Protein AF-A0AAN6P227-F1 (afdb_monomer_lite)

Structure (mmCIF, N/CA/C/O backbone):
data_AF-A0AAN6P227-F1
#
_entry.id   AF-A0AAN6P227-F1
#
loop_
_atom_site.group_PDB
_atom_site.id
_atom_site.type_symbol
_atom_site.label_atom_id
_atom_site.label_alt_id
_atom_site.label_comp_id
_atom_site.label_asym_id
_atom_site.label_entity_id
_atom_site.label_seq_id
_atom_site.pdbx_PDB_ins_code
_atom_site.Cartn_x
_atom_site.Cartn_y
_atom_site.Cartn_z
_atom_site.occupancy
_atom_site.B_iso_or_equiv
_atom_site.auth_seq_id
_atom_site.auth_comp_id
_atom_site.auth_asym_id
_atom_site.auth_atom_id
_atom_site.pdbx_PDB_model_num
ATOM 1 N N . MET A 1 1 ? 25.409 2.392 60.864 1.00 43.84 1 MET A N 1
ATOM 2 C CA . MET A 1 1 ? 23.985 2.780 60.781 1.00 43.84 1 MET A CA 1
ATOM 3 C C . MET A 1 1 ? 23.707 3.029 59.314 1.00 43.84 1 MET A C 1
ATOM 5 O O . MET A 1 1 ? 24.407 3.830 58.714 1.00 43.84 1 MET A O 1
ATOM 9 N N . ASN A 1 2 ? 22.850 2.194 58.736 1.00 44.75 2 ASN A N 1
ATOM 10 C CA . ASN A 1 2 ? 22.775 1.901 57.305 1.00 44.75 2 ASN A CA 1
ATOM 11 C C . ASN A 1 2 ? 22.168 3.070 56.518 1.00 44.75 2 ASN A C 1
ATOM 13 O O . ASN A 1 2 ? 21.076 3.519 56.850 1.00 44.75 2 ASN A O 1
ATOM 17 N N . SER A 1 3 ? 22.866 3.536 55.484 1.00 54.22 3 SER A N 1
ATOM 18 C CA . SER A 1 3 ? 22.316 4.397 54.437 1.00 54.22 3 SER A CA 1
ATOM 19 C C . SER A 1 3 ? 21.744 3.504 53.338 1.00 54.22 3 SER A C 1
ATOM 21 O O . SER A 1 3 ? 22.477 3.070 52.451 1.00 54.22 3 SER A O 1
ATOM 23 N N . ASP A 1 4 ? 20.458 3.195 53.456 1.00 53.06 4 ASP A N 1
ATOM 24 C CA . ASP A 1 4 ? 19.675 2.457 52.465 1.00 53.06 4 ASP A CA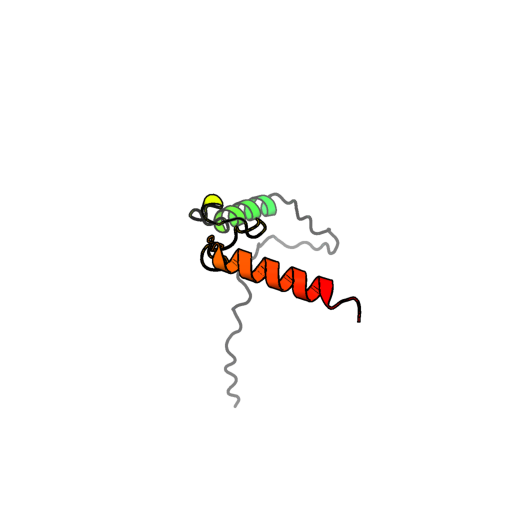 1
ATOM 25 C C . ASP A 1 4 ? 18.471 3.327 52.078 1.00 53.06 4 ASP A C 1
ATOM 27 O O . ASP A 1 4 ? 17.334 3.084 52.470 1.00 53.06 4 ASP A O 1
ATOM 31 N N . GLU A 1 5 ? 18.741 4.432 51.377 1.00 56.25 5 GLU A N 1
ATOM 32 C CA . GLU A 1 5 ? 17.712 5.164 50.633 1.00 56.25 5 GLU A CA 1
ATOM 33 C C . GLU A 1 5 ? 17.599 4.517 49.250 1.00 56.25 5 GLU A C 1
ATOM 35 O O . GLU A 1 5 ? 18.110 5.009 48.243 1.00 56.25 5 GLU A O 1
ATOM 40 N N . LEU A 1 6 ? 16.949 3.351 49.225 1.00 58.06 6 LEU A N 1
ATOM 41 C CA . LEU A 1 6 ? 16.373 2.803 48.009 1.00 58.06 6 LEU A CA 1
ATOM 42 C C . LEU A 1 6 ? 15.305 3.785 47.512 1.00 58.06 6 LEU A C 1
ATOM 44 O O . LEU A 1 6 ? 14.365 4.121 48.234 1.00 58.06 6 LEU A O 1
ATOM 48 N N . MET A 1 7 ? 15.442 4.216 46.259 1.00 60.06 7 MET A N 1
ATOM 49 C CA . MET A 1 7 ? 14.361 4.828 45.489 1.00 60.06 7 MET A CA 1
ATOM 50 C C . MET A 1 7 ? 13.062 4.026 45.696 1.00 60.06 7 MET A C 1
ATOM 52 O O . MET A 1 7 ? 13.096 2.803 45.526 1.00 60.06 7 MET A O 1
ATOM 56 N N . PRO A 1 8 ? 11.921 4.658 46.030 1.00 52.16 8 PRO A N 1
ATOM 57 C CA . PRO A 1 8 ? 10.649 3.957 46.020 1.00 52.16 8 PRO A CA 1
ATOM 58 C C . PRO A 1 8 ? 10.343 3.552 44.576 1.00 52.16 8 PRO A C 1
ATOM 60 O O . PRO A 1 8 ? 10.058 4.399 43.727 1.00 52.16 8 PRO A O 1
ATOM 63 N N . ASP A 1 9 ? 10.415 2.252 44.290 1.00 49.09 9 ASP A N 1
ATOM 64 C CA . ASP A 1 9 ? 9.775 1.681 43.112 1.00 49.09 9 ASP A CA 1
ATOM 65 C C . ASP A 1 9 ? 8.263 1.871 43.271 1.00 49.09 9 ASP A C 1
ATOM 67 O O . ASP A 1 9 ? 7.556 1.140 43.963 1.00 49.09 9 ASP A O 1
ATOM 71 N N . SER A 1 10 ? 7.771 2.962 42.707 1.00 54.22 10 SER A N 1
ATOM 72 C CA . SER A 1 10 ? 6.354 3.185 42.463 1.00 54.22 10 SER A CA 1
ATOM 73 C C . SER A 1 10 ? 6.212 3.757 41.065 1.00 54.22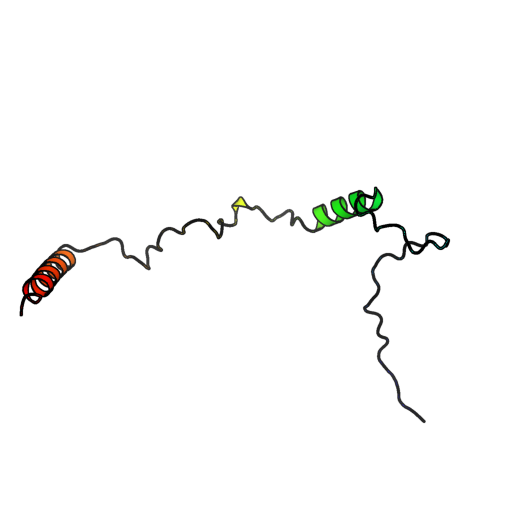 10 SER A C 1
ATOM 75 O O . SER A 1 10 ? 5.758 4.878 40.860 1.00 54.22 10 SER A O 1
ATOM 77 N N . ALA A 1 11 ? 6.645 2.964 40.085 1.00 48.50 11 ALA A N 1
ATOM 78 C CA . ALA A 1 11 ? 6.268 3.137 38.685 1.00 48.50 11 ALA A CA 1
ATOM 79 C C . ALA A 1 11 ? 5.626 1.866 38.097 1.00 48.50 11 ALA A C 1
ATOM 81 O O . ALA A 1 11 ? 5.585 1.694 36.881 1.00 48.50 11 ALA A O 1
ATOM 82 N N . ALA A 1 12 ? 5.078 1.000 38.951 1.00 48.94 12 ALA A N 1
ATOM 83 C CA . ALA A 1 12 ? 4.308 -0.169 38.551 1.00 48.94 12 ALA A CA 1
ATOM 84 C C . ALA A 1 12 ? 2.979 -0.231 39.313 1.00 48.94 12 ALA A C 1
ATOM 86 O O . ALA A 1 12 ? 2.736 -1.189 40.022 1.00 48.94 12 ALA A O 1
ATOM 87 N N . ASP A 1 13 ? 2.145 0.807 39.200 1.00 48.59 13 ASP A N 1
ATOM 88 C CA . ASP A 1 13 ? 0.687 0.657 39.302 1.00 48.59 13 ASP A CA 1
ATOM 89 C C . ASP A 1 13 ? -0.023 1.955 38.900 1.00 48.59 13 ASP A C 1
ATOM 91 O O . ASP A 1 13 ? -0.276 2.858 39.693 1.00 48.59 13 ASP A O 1
ATOM 95 N N . ALA A 1 14 ? -0.385 2.035 37.623 1.00 50.03 14 ALA A N 1
ATOM 96 C CA . ALA A 1 14 ? -1.528 2.831 37.189 1.00 50.03 14 ALA A CA 1
ATOM 97 C C . ALA A 1 14 ? -2.457 1.955 36.339 1.00 50.03 14 ALA A C 1
ATOM 99 O O . ALA A 1 14 ? -2.929 2.352 35.275 1.00 50.03 14 ALA A O 1
ATOM 100 N N . ILE A 1 15 ? -2.707 0.729 36.810 1.00 52.16 15 ILE A N 1
ATOM 101 C CA . ILE A 1 15 ? -3.939 0.015 36.479 1.00 52.16 15 ILE A CA 1
ATOM 102 C C . ILE A 1 15 ? -5.004 0.553 37.442 1.00 52.16 15 ILE A C 1
ATOM 104 O O . ILE A 1 15 ? -4.754 0.587 38.647 1.00 52.16 15 ILE A O 1
ATOM 108 N N . PRO A 1 16 ? -6.175 1.017 36.967 1.00 50.22 16 PRO A N 1
ATOM 109 C CA . PRO A 1 16 ? -7.222 1.473 37.869 1.00 50.22 16 PRO A CA 1
ATOM 110 C C . PRO A 1 16 ? -7.674 0.305 38.755 1.00 50.22 16 PRO A C 1
ATOM 112 O O . PRO A 1 16 ? -8.340 -0.623 38.295 1.00 50.22 16 PRO A O 1
ATOM 115 N N . VAL A 1 17 ? -7.292 0.359 40.034 1.00 42.94 17 VAL A N 1
ATOM 116 C CA . VAL A 1 17 ? -7.753 -0.539 41.096 1.00 42.94 17 VAL A CA 1
ATOM 117 C C . VAL A 1 17 ? -9.275 -0.439 41.183 1.00 42.94 17 VAL A C 1
ATOM 119 O O . VAL A 1 17 ? -9.847 0.533 41.676 1.00 42.94 17 VAL A O 1
ATOM 122 N N . ASN A 1 18 ? -9.945 -1.462 40.656 1.00 55.34 18 ASN A N 1
ATOM 123 C CA . ASN A 1 18 ? -11.365 -1.696 40.848 1.00 55.34 18 ASN A CA 1
ATOM 124 C C . ASN A 1 18 ? -11.570 -2.192 42.285 1.00 55.34 18 ASN A C 1
ATOM 126 O O . ASN A 1 18 ? -11.429 -3.383 42.558 1.00 55.34 18 ASN A O 1
ATOM 130 N N . ASN A 1 19 ? -11.896 -1.281 43.203 1.00 53.12 19 ASN A N 1
ATOM 131 C CA . ASN A 1 19 ? -12.361 -1.623 44.547 1.00 53.12 19 ASN A CA 1
ATOM 132 C C . ASN A 1 19 ? -13.764 -2.259 44.457 1.00 53.12 19 ASN A C 1
ATOM 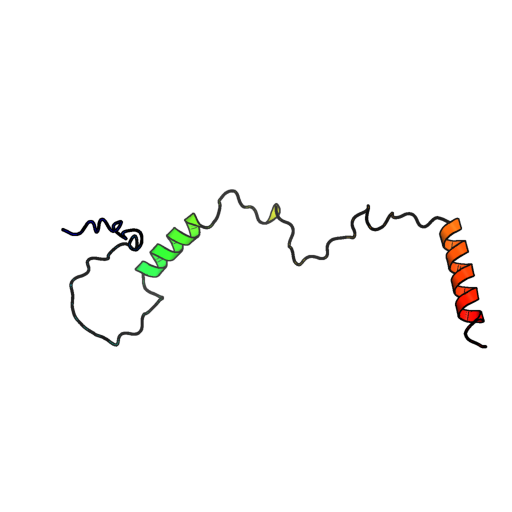134 O O . ASN A 1 19 ? -14.788 -1.616 44.679 1.00 53.12 19 ASN A O 1
ATOM 138 N N . GLY A 1 20 ? -13.800 -3.539 44.086 1.00 45.66 20 GLY A N 1
ATOM 139 C CA . GLY A 1 20 ? -14.970 -4.405 44.125 1.00 45.66 20 GLY A CA 1
ATOM 140 C C . GLY A 1 20 ? -14.785 -5.453 45.215 1.00 45.66 20 GLY A C 1
ATOM 141 O O . GLY A 1 20 ? -13.949 -6.339 45.087 1.00 45.66 20 GLY A O 1
ATOM 142 N N . ASN A 1 21 ? -15.561 -5.293 46.282 1.00 49.69 21 ASN A N 1
ATOM 143 C CA . ASN A 1 21 ? -15.707 -6.143 47.462 1.00 49.69 21 ASN A CA 1
ATOM 144 C C . ASN A 1 21 ? -15.364 -7.635 47.247 1.00 49.69 21 ASN A C 1
ATOM 146 O O . ASN A 1 21 ? -15.886 -8.278 46.335 1.00 49.69 21 ASN A O 1
ATOM 150 N N . GLY A 1 22 ? -14.518 -8.186 48.121 1.00 48.59 22 GLY A N 1
ATOM 151 C CA . GLY A 1 22 ? -14.055 -9.568 48.042 1.00 48.59 22 GLY A CA 1
ATOM 152 C C . GLY A 1 22 ? -15.177 -10.604 48.143 1.00 48.59 22 GLY A C 1
ATOM 153 O O . GLY A 1 22 ? -16.033 -10.528 49.020 1.00 48.59 22 GLY A O 1
ATOM 154 N N . ASN A 1 23 ? -15.110 -11.619 47.283 1.00 43.03 23 ASN A N 1
ATOM 155 C CA . ASN A 1 23 ? -15.474 -12.985 47.642 1.00 43.03 23 ASN A CA 1
ATOM 156 C C . ASN A 1 23 ? -14.709 -13.957 46.734 1.00 43.03 23 ASN A C 1
ATOM 158 O O . ASN A 1 23 ? -14.692 -13.793 45.513 1.00 43.03 23 ASN A O 1
ATOM 162 N N . GLY A 1 24 ? -14.026 -14.928 47.340 1.00 52.47 24 GLY A N 1
ATOM 163 C CA . GLY A 1 24 ? -13.155 -15.867 46.644 1.00 52.47 24 GLY A CA 1
ATOM 164 C C . GLY A 1 24 ? -13.911 -16.759 45.661 1.00 52.47 24 GLY A C 1
ATOM 165 O O . GLY A 1 24 ? -14.939 -17.332 46.006 1.00 52.47 24 GLY A O 1
ATOM 166 N N . ASN A 1 25 ? -13.367 -16.907 44.451 1.00 45.41 25 ASN A N 1
ATOM 167 C CA . ASN A 1 25 ? -13.568 -18.107 43.644 1.00 45.41 25 ASN A CA 1
ATOM 168 C C . ASN A 1 25 ? -12.445 -18.237 42.601 1.00 45.41 25 ASN A C 1
ATOM 170 O O . ASN A 1 25 ? -12.513 -17.702 41.492 1.00 45.41 25 ASN A O 1
ATOM 174 N N . SER A 1 26 ? -11.379 -18.936 42.980 1.00 53.97 26 SER A N 1
ATOM 175 C CA . SER A 1 26 ? -10.267 -19.326 42.111 1.00 53.97 26 SER A CA 1
ATOM 176 C C . SER A 1 26 ? -10.762 -20.397 41.129 1.00 53.97 26 SER A C 1
ATOM 178 O O . SER A 1 26 ? -10.708 -21.587 41.420 1.00 53.97 26 SER A O 1
ATOM 180 N N . GLY A 1 27 ? -11.320 -19.988 39.988 1.00 57.28 27 GLY A N 1
ATOM 181 C CA . GLY A 1 27 ? -11.803 -20.938 38.975 1.00 57.28 27 GLY A CA 1
ATOM 182 C C . GLY A 1 27 ? -12.762 -20.390 37.919 1.00 57.28 27 GLY A C 1
ATOM 183 O O . GLY A 1 27 ? -13.152 -21.131 37.021 1.00 57.28 27 GLY A O 1
ATOM 184 N N . ALA A 1 28 ? -13.153 -19.116 37.977 1.00 63.09 28 ALA A N 1
ATOM 185 C CA . ALA A 1 28 ? -13.921 -18.518 36.889 1.00 63.09 28 ALA A CA 1
ATOM 186 C C . ALA A 1 28 ? -12.978 -18.160 35.729 1.00 63.09 28 ALA A C 1
ATOM 188 O O . ALA A 1 28 ? -12.077 -17.336 35.891 1.00 63.09 28 ALA A O 1
ATOM 189 N N . ALA A 1 29 ? -13.174 -18.780 34.562 1.00 67.69 29 ALA A N 1
ATOM 190 C CA . ALA A 1 29 ? -12.459 -18.419 33.343 1.00 67.69 29 ALA A CA 1
ATOM 191 C C . ALA A 1 29 ? -12.598 -16.909 33.090 1.00 67.69 29 ALA A C 1
ATOM 193 O O . ALA A 1 29 ? -13.716 -16.382 33.048 1.00 67.69 29 ALA A O 1
ATOM 194 N N . VAL A 1 30 ? -11.463 -16.217 32.937 1.00 71.00 30 VAL A N 1
ATOM 195 C CA . VAL A 1 30 ? -11.430 -14.784 32.621 1.00 71.00 30 VAL A CA 1
ATOM 196 C C . VAL A 1 30 ? -12.193 -14.578 31.319 1.00 71.00 30 VAL A C 1
ATOM 198 O O . VAL A 1 30 ? -11.741 -14.932 30.231 1.00 71.00 30 VAL A O 1
ATOM 201 N N . THR A 1 31 ? -13.406 -14.054 31.447 1.00 75.69 31 THR A N 1
ATOM 202 C CA . THR A 1 31 ? -14.289 -13.830 30.313 1.00 75.69 31 THR A CA 1
ATOM 203 C C . THR A 1 31 ? -13.964 -12.459 29.753 1.00 75.69 31 THR A C 1
ATOM 205 O O . THR A 1 31 ? -14.311 -11.444 30.342 1.00 75.69 31 THR A O 1
ATOM 208 N N . TRP A 1 32 ? -13.296 -12.420 28.605 1.00 79.31 32 TRP A N 1
ATOM 209 C CA . TRP A 1 32 ? -12.905 -11.168 27.952 1.00 79.31 32 TRP A CA 1
ATOM 210 C C . TRP A 1 32 ? -14.099 -10.380 27.399 1.00 79.31 32 TRP A C 1
ATOM 212 O O . TRP A 1 32 ? -13.991 -9.192 27.152 1.00 79.31 32 TRP A O 1
ATOM 222 N N . ASN A 1 33 ? -15.276 -10.991 27.255 1.00 83.00 33 ASN A N 1
ATOM 223 C CA . ASN A 1 33 ? -16.465 -10.319 26.728 1.00 83.00 33 ASN A CA 1
ATOM 224 C C . ASN A 1 33 ? -17.373 -9.733 27.829 1.00 83.00 33 ASN A C 1
ATOM 226 O O . ASN A 1 33 ? -18.585 -9.967 27.841 1.00 83.00 33 ASN A O 1
ATOM 230 N N . THR A 1 34 ? -16.807 -8.991 28.784 1.00 89.44 34 THR A N 1
ATOM 231 C CA . THR A 1 34 ? -17.620 -8.249 29.764 1.00 89.44 34 THR A CA 1
ATOM 232 C C . THR A 1 34 ? -18.055 -6.895 29.210 1.00 89.44 34 THR A C 1
ATOM 234 O O . THR A 1 34 ? -17.408 -6.323 28.336 1.00 89.44 34 THR A O 1
ATOM 237 N N . LYS A 1 35 ? -19.152 -6.336 29.743 1.00 90.25 35 LYS A N 1
ATOM 238 C CA . LYS A 1 35 ? -19.586 -4.975 29.386 1.00 90.25 35 LYS A CA 1
ATOM 239 C C . LYS A 1 35 ? -18.474 -3.950 29.636 1.00 90.25 35 LYS A C 1
ATOM 241 O O . LYS A 1 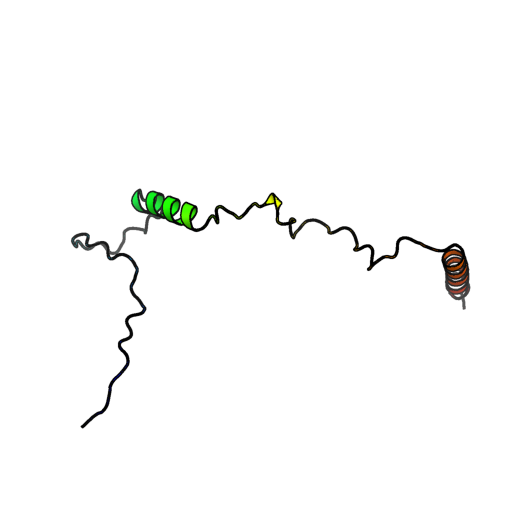35 ? -18.225 -3.122 28.774 1.00 90.25 35 LYS A O 1
ATOM 246 N N . LYS A 1 36 ? -17.803 -4.044 30.789 1.00 88.06 36 LYS A N 1
ATOM 247 C CA . LYS A 1 36 ? -16.696 -3.153 31.156 1.00 88.06 36 LYS A CA 1
ATOM 248 C C . LYS A 1 36 ? -15.547 -3.238 30.162 1.00 88.06 36 LYS A C 1
ATOM 250 O O . LYS A 1 36 ? -15.122 -2.211 29.663 1.00 88.06 36 LYS A O 1
ATOM 255 N N . PHE A 1 37 ? -15.149 -4.452 29.784 1.00 89.69 37 PHE A N 1
ATOM 256 C CA . PHE A 1 37 ? -14.122 -4.637 28.766 1.00 89.69 37 PHE A CA 1
ATOM 257 C C . PHE A 1 37 ? -14.504 -4.010 27.420 1.00 89.69 37 PHE A C 1
ATOM 259 O O . PHE A 1 37 ? -13.659 -3.392 26.785 1.00 89.69 37 PHE A O 1
ATOM 266 N N . ARG A 1 38 ? -15.765 -4.136 26.984 1.00 91.06 38 ARG A N 1
ATOM 267 C CA . ARG A 1 38 ? -16.229 -3.498 25.740 1.00 91.06 38 ARG A CA 1
ATOM 268 C C . ARG A 1 38 ? -16.165 -1.971 25.824 1.00 91.06 38 ARG A C 1
ATOM 270 O O . ARG A 1 38 ? -15.637 -1.348 24.911 1.00 91.06 38 ARG A O 1
ATOM 277 N N . ASP A 1 39 ? -16.640 -1.399 26.931 1.00 89.88 39 ASP A N 1
ATOM 278 C CA . ASP A 1 39 ? -16.604 0.050 27.163 1.00 89.88 39 ASP A CA 1
ATOM 279 C C . ASP A 1 39 ? -15.143 0.574 27.186 1.00 89.88 39 ASP A C 1
ATOM 281 O O . ASP A 1 39 ? -14.827 1.589 26.561 1.00 89.88 39 ASP A O 1
ATOM 285 N N . ASP A 1 40 ? -14.234 -0.148 27.851 1.00 89.19 40 ASP A N 1
ATOM 286 C CA . ASP A 1 40 ? -12.810 0.200 27.933 1.00 89.19 40 ASP A CA 1
ATOM 287 C C . ASP A 1 40 ? -12.101 0.037 26.581 1.00 89.19 40 ASP A C 1
ATOM 289 O O . ASP A 1 40 ? -11.296 0.886 26.191 1.00 89.19 40 ASP A O 1
ATOM 293 N N . TYR A 1 41 ? -12.425 -1.023 25.835 1.00 89.06 41 TYR A N 1
ATOM 294 C CA . TYR A 1 41 ? -11.918 -1.256 24.485 1.00 89.06 41 TYR A CA 1
ATOM 295 C C . TYR A 1 41 ? -12.295 -0.111 23.546 1.00 89.06 41 TYR A C 1
ATOM 297 O O . TYR A 1 41 ? -11.424 0.406 22.847 1.00 89.06 41 TYR A O 1
ATOM 305 N N . ASP A 1 42 ? -13.555 0.328 23.555 1.00 87.06 42 ASP A N 1
ATOM 306 C CA . ASP A 1 42 ? -14.011 1.430 22.708 1.00 87.06 42 ASP A CA 1
ATOM 307 C C . ASP A 1 42 ? -13.318 2.749 23.082 1.00 87.06 42 ASP A C 1
ATOM 309 O O . ASP A 1 42 ? -12.856 3.480 22.202 1.00 87.06 42 ASP A O 1
ATOM 313 N N . MET A 1 43 ? -13.144 3.025 24.379 1.00 88.56 43 MET A N 1
ATOM 314 C CA . MET A 1 43 ? -12.390 4.191 24.850 1.00 88.56 43 MET A CA 1
ATOM 315 C C . MET A 1 43 ? -10.926 4.160 24.381 1.00 88.56 43 MET A C 1
ATOM 317 O O . MET A 1 43 ? -10.402 5.165 23.892 1.00 88.56 43 MET A O 1
ATOM 321 N N . ILE A 1 44 ? -10.251 3.021 24.539 1.00 87.44 44 ILE A N 1
ATOM 322 C CA . ILE A 1 44 ? -8.845 2.842 24.156 1.00 87.44 44 ILE A CA 1
ATOM 323 C C . ILE A 1 44 ? -8.690 2.925 22.635 1.00 87.44 44 ILE A C 1
ATOM 325 O O . ILE A 1 44 ? -7.779 3.592 22.146 1.00 87.44 44 ILE A O 1
ATOM 329 N N . LYS A 1 45 ? -9.618 2.331 21.880 1.00 85.94 45 LYS A N 1
ATOM 330 C CA . LYS A 1 45 ? -9.667 2.394 20.418 1.00 85.94 45 LYS A CA 1
ATOM 331 C C . LYS A 1 45 ? -9.740 3.834 19.921 1.00 85.94 45 LYS A C 1
ATOM 333 O O . LYS A 1 45 ? -8.942 4.197 19.066 1.00 85.94 45 LYS A O 1
ATOM 338 N N . ILE A 1 46 ? -10.624 4.657 20.494 1.00 83.50 46 ILE A N 1
ATOM 339 C CA . ILE A 1 46 ? -10.761 6.080 20.137 1.00 83.50 46 ILE A CA 1
ATOM 340 C C . ILE A 1 46 ? -9.463 6.855 20.413 1.00 83.50 46 ILE A C 1
ATOM 342 O O . ILE A 1 46 ? -9.099 7.733 19.633 1.00 83.50 46 ILE A O 1
ATOM 346 N N . ARG A 1 47 ? -8.751 6.534 21.503 1.00 81.38 47 ARG A N 1
ATOM 347 C CA . ARG A 1 47 ? -7.475 7.181 21.863 1.00 81.38 47 ARG A CA 1
ATOM 348 C C . ARG A 1 47 ? -6.300 6.749 20.981 1.00 81.38 47 ARG A C 1
ATOM 350 O O . ARG A 1 47 ? -5.415 7.559 20.734 1.00 81.38 47 ARG A O 1
ATOM 357 N N . LEU A 1 48 ? -6.271 5.487 20.549 1.00 81.12 48 LEU A N 1
ATOM 358 C CA . LEU A 1 48 ? -5.213 4.926 19.698 1.00 81.12 48 LEU A CA 1
ATOM 359 C C . LEU A 1 48 ? -5.358 5.329 18.233 1.00 81.12 48 LEU A C 1
ATOM 361 O O . LEU A 1 48 ? -4.356 5.430 17.527 1.00 81.12 48 LEU A O 1
ATOM 365 N N . THR A 1 49 ? -6.585 5.549 17.760 1.00 78.19 49 THR A N 1
ATOM 366 C CA . THR A 1 49 ? -6.798 6.137 16.440 1.00 78.19 49 THR A CA 1
ATOM 367 C C . THR A 1 49 ? -6.370 7.597 16.471 1.00 78.19 49 THR A C 1
ATOM 369 O O . THR A 1 49 ? -7.119 8.464 16.919 1.00 78.19 49 THR A O 1
ATOM 372 N N . ASP A 1 50 ? -5.159 7.870 15.989 1.00 75.06 50 ASP A N 1
ATOM 373 C CA . ASP A 1 50 ? -4.722 9.229 15.692 1.00 75.06 50 ASP A CA 1
ATOM 374 C C . ASP A 1 50 ? -5.716 9.846 14.697 1.00 75.06 50 ASP A C 1
ATOM 376 O O . ASP A 1 50 ? -5.818 9.418 13.549 1.00 75.06 50 ASP A O 1
ATOM 380 N N . GLN A 1 51 ? -6.480 10.846 15.145 1.00 76.06 51 GLN A N 1
ATOM 381 C CA . GLN A 1 51 ? -7.507 11.490 14.320 1.00 76.06 51 GLN A CA 1
ATOM 382 C C . GLN A 1 51 ? -6.927 12.184 13.083 1.00 76.06 51 GLN A C 1
ATOM 384 O O . GLN A 1 51 ? -7.660 12.501 12.148 1.00 76.06 51 GLN A O 1
ATOM 389 N N . ARG A 1 52 ? -5.616 12.442 13.069 1.00 78.06 52 ARG A N 1
ATOM 390 C CA . ARG A 1 52 ? -4.909 13.027 11.927 1.00 78.06 52 ARG A CA 1
ATOM 391 C C . ARG A 1 52 ? -4.320 11.970 11.002 1.00 78.06 52 ARG A C 1
ATOM 393 O O . ARG A 1 52 ? -3.892 12.305 9.895 1.00 78.06 52 ARG A O 1
ATOM 400 N N . PHE A 1 53 ? -4.285 10.716 11.438 1.00 80.12 53 PHE A N 1
ATOM 401 C CA . PHE A 1 53 ? -3.787 9.616 10.639 1.00 80.12 53 PHE A CA 1
ATOM 402 C C . PHE A 1 53 ? -4.827 9.243 9.582 1.00 80.12 53 PHE A C 1
ATOM 404 O O . PHE A 1 53 ? -5.862 8.649 9.871 1.00 80.12 53 PHE A O 1
ATOM 411 N N . SER A 1 54 ? -4.531 9.586 8.330 1.00 78.44 54 SER A N 1
ATOM 412 C CA . SER A 1 54 ? -5.275 9.086 7.178 1.00 78.44 54 SER A CA 1
ATOM 413 C C . SER A 1 54 ? -4.468 7.996 6.494 1.00 78.44 54 SER A C 1
ATOM 415 O O . SER A 1 54 ? -3.353 8.249 6.031 1.00 78.44 54 SER A O 1
ATOM 417 N N . SER A 1 55 ? -5.056 6.809 6.352 1.00 73.81 55 SER A N 1
ATOM 418 C CA . SER A 1 55 ? -4.474 5.708 5.579 1.00 73.81 55 SER A CA 1
ATOM 419 C C . SER A 1 55 ? -4.255 6.068 4.106 1.00 73.81 55 SER A C 1
ATOM 421 O O . SER A 1 55 ? -3.443 5.437 3.447 1.00 73.81 55 SER A O 1
ATOM 423 N N . THR A 1 56 ? -4.911 7.113 3.590 1.00 77.88 56 THR A N 1
ATOM 424 C CA . THR A 1 56 ? -4.689 7.617 2.224 1.00 77.88 56 THR A CA 1
ATOM 425 C C . THR A 1 56 ? -3.353 8.336 2.055 1.00 77.88 56 THR A C 1
ATOM 427 O O . THR A 1 56 ? -2.860 8.447 0.937 1.00 77.88 56 THR A O 1
ATOM 430 N N . ASN A 1 57 ? -2.782 8.866 3.142 1.00 81.50 57 ASN A N 1
ATOM 431 C CA . ASN A 1 57 ? -1.523 9.615 3.099 1.00 81.50 57 ASN A CA 1
ATOM 432 C C . ASN A 1 57 ? -0.304 8.690 3.092 1.00 81.50 57 ASN A C 1
ATOM 434 O O . ASN A 1 57 ? 0.797 9.117 2.748 1.00 81.50 57 ASN A O 1
ATOM 438 N N . PHE A 1 58 ? -0.499 7.428 3.469 1.00 80.44 58 PHE A N 1
ATOM 439 C CA . PHE A 1 58 ? 0.550 6.428 3.521 1.00 80.44 58 PHE A CA 1
ATOM 440 C C . PHE A 1 58 ? 0.315 5.422 2.413 1.00 80.44 58 PHE A C 1
ATOM 442 O O . PHE A 1 58 ? -0.746 4.818 2.287 1.00 80.44 58 PHE A O 1
ATOM 449 N N . ARG A 1 59 ? 1.332 5.251 1.580 1.00 78.06 59 ARG A N 1
ATOM 450 C CA . ARG A 1 59 ? 1.303 4.228 0.550 1.00 78.06 59 ARG A CA 1
ATOM 451 C C . ARG A 1 59 ? 1.317 2.850 1.211 1.00 78.06 59 ARG A C 1
ATOM 453 O O . ARG A 1 59 ? 2.091 2.635 2.141 1.00 78.06 59 ARG A O 1
ATOM 460 N N . ASP A 1 60 ? 0.505 1.932 0.696 1.00 82.69 60 ASP A N 1
ATOM 461 C CA . ASP A 1 60 ? 0.523 0.533 1.120 1.00 82.69 60 ASP A CA 1
ATOM 462 C C . ASP A 1 60 ? 1.954 -0.039 1.002 1.00 82.69 60 ASP A C 1
ATOM 464 O O . ASP A 1 60 ? 2.519 -0.030 -0.100 1.00 82.69 60 ASP A O 1
ATOM 468 N N . PRO A 1 61 ? 2.561 -0.509 2.109 1.00 81.00 61 PRO A N 1
ATOM 469 C CA . PRO A 1 61 ? 3.915 -1.054 2.097 1.00 81.00 61 PRO A CA 1
ATOM 470 C C . PRO A 1 61 ? 4.030 -2.368 1.311 1.00 81.00 61 PRO A C 1
ATOM 472 O O . PRO A 1 61 ? 5.137 -2.747 0.935 1.00 81.00 61 PRO A O 1
ATOM 475 N N . LEU A 1 62 ? 2.918 -3.063 1.059 1.00 80.56 62 LEU A N 1
ATOM 476 C CA . LEU A 1 62 ? 2.881 -4.314 0.299 1.00 80.56 62 LEU A CA 1
ATOM 477 C C . LEU A 1 62 ? 2.650 -4.090 -1.199 1.00 80.56 62 LEU A C 1
ATOM 479 O O . LEU A 1 62 ? 2.825 -5.010 -2.000 1.00 80.56 62 LEU A O 1
ATOM 483 N N . MET A 1 63 ? 2.277 -2.874 -1.599 1.00 80.06 63 MET A N 1
ATOM 484 C CA . MET A 1 63 ? 2.065 -2.552 -3.003 1.00 80.06 63 MET A CA 1
ATOM 485 C C . MET A 1 63 ? 3.402 -2.479 -3.752 1.00 80.06 63 MET A C 1
ATOM 487 O O . MET A 1 63 ? 4.313 -1.771 -3.306 1.00 80.06 63 MET A O 1
ATOM 491 N N . PRO A 1 64 ? 3.513 -3.104 -4.943 1.00 76.62 64 PRO A N 1
ATOM 492 C CA . PRO A 1 64 ? 4.672 -2.934 -5.806 1.00 76.62 64 PRO A CA 1
ATOM 493 C C . PRO A 1 64 ? 4.947 -1.444 -6.035 1.00 76.62 64 PRO A C 1
ATOM 495 O O . PRO A 1 64 ? 4.108 -0.696 -6.552 1.00 76.62 64 PRO A O 1
ATOM 498 N N . CYS A 1 65 ? 6.125 -0.985 -5.615 1.00 72.81 65 CYS A N 1
ATOM 499 C CA . CYS A 1 65 ? 6.576 0.361 -5.928 1.00 72.81 65 CYS A CA 1
ATOM 500 C C . CYS A 1 65 ? 7.061 0.381 -7.382 1.00 72.81 65 CYS A C 1
ATOM 502 O O . CYS A 1 65 ? 7.936 -0.416 -7.721 1.00 72.81 65 CYS A O 1
ATOM 504 N N . PRO A 1 66 ? 6.526 1.261 -8.256 1.00 71.88 66 PRO A N 1
ATOM 505 C CA . PRO A 1 66 ? 7.078 1.420 -9.580 1.00 71.88 66 PRO A CA 1
ATOM 506 C C . PRO A 1 66 ? 8.551 1.815 -9.430 1.00 71.88 66 PRO A C 1
ATOM 508 O O . PRO A 1 66 ? 8.886 2.588 -8.521 1.00 71.88 66 PRO A O 1
ATOM 511 N N . PRO A 1 67 ? 9.421 1.266 -10.290 1.00 71.81 67 PRO A N 1
ATOM 512 C CA . PRO A 1 67 ? 10.846 1.530 -10.245 1.00 71.81 67 PRO A CA 1
ATOM 513 C C . PRO A 1 67 ? 11.106 3.034 -10.213 1.00 71.81 67 PRO A C 1
ATOM 515 O O . PRO A 1 67 ? 10.529 3.801 -10.988 1.00 71.81 67 PRO A O 1
ATOM 518 N N . HIS A 1 68 ? 11.965 3.470 -9.292 1.00 71.44 68 HIS A N 1
ATOM 519 C CA . HIS A 1 68 ? 12.295 4.881 -9.179 1.00 71.44 68 HIS A CA 1
ATOM 520 C C . HIS A 1 68 ? 12.937 5.347 -10.495 1.00 71.44 68 HIS A C 1
ATOM 522 O O . HIS A 1 68 ? 13.863 4.707 -10.991 1.00 71.44 68 HIS A O 1
ATOM 528 N N . HIS A 1 69 ? 12.513 6.486 -11.047 1.00 68.50 69 HIS A N 1
ATOM 529 C CA . HIS A 1 69 ? 13.038 7.010 -12.322 1.00 68.50 69 HIS A CA 1
ATOM 530 C C . HIS A 1 69 ? 14.569 7.213 -12.321 1.00 68.50 69 HIS A C 1
ATOM 532 O O . HIS A 1 69 ? 15.205 7.176 -13.368 1.00 68.50 69 HIS A O 1
ATOM 538 N N . ARG A 1 70 ? 15.180 7.409 -11.140 1.00 69.12 70 ARG A N 1
ATOM 539 C CA . ARG A 1 70 ? 16.653 7.430 -10.969 1.00 69.12 70 ARG A CA 1
ATOM 540 C C . ARG A 1 70 ? 17.309 6.047 -10.979 1.00 69.12 70 ARG A C 1
ATOM 542 O O . ARG A 1 70 ? 18.481 5.959 -11.311 1.00 69.12 70 ARG A O 1
ATOM 549 N N . GLN A 1 71 ? 16.597 5.000 -10.565 1.00 73.56 71 GLN A N 1
ATOM 550 C CA . GLN A 1 71 ? 17.122 3.629 -10.554 1.00 73.56 71 GLN A CA 1
ATOM 551 C C . GLN A 1 71 ? 17.138 3.037 -11.965 1.00 73.56 71 GLN A C 1
ATOM 553 O O . GLN A 1 71 ? 18.050 2.292 -12.304 1.00 73.56 71 GLN A O 1
ATOM 558 N N . TYR A 1 72 ? 16.164 3.416 -12.796 1.00 71.12 72 TYR A N 1
ATOM 559 C CA . TYR A 1 72 ? 16.069 2.984 -14.185 1.00 71.12 72 TYR A CA 1
ATOM 560 C C . TYR A 1 72 ? 15.863 4.212 -15.071 1.00 71.12 72 TYR A C 1
ATOM 562 O O . TYR A 1 72 ? 14.717 4.594 -15.321 1.00 71.12 72 TYR A O 1
ATOM 570 N N . PRO A 1 73 ? 16.946 4.871 -15.524 1.00 68.75 73 PRO A N 1
ATOM 571 C CA . PRO A 1 73 ? 16.821 5.942 -16.502 1.00 68.75 73 PRO A CA 1
ATOM 572 C C . PRO A 1 73 ? 16.116 5.375 -17.741 1.00 68.75 73 PRO A C 1
ATOM 574 O O . PRO A 1 73 ? 16.629 4.472 -18.398 1.00 68.75 73 PRO A O 1
ATOM 577 N N . GLY A 1 74 ? 14.907 5.868 -18.025 1.00 66.25 74 GLY A N 1
ATOM 578 C CA . GLY A 1 74 ? 13.968 5.326 -19.019 1.00 66.25 74 GLY A CA 1
ATOM 579 C C . GLY A 1 74 ? 14.380 5.518 -20.481 1.00 66.25 74 GLY A C 1
ATOM 580 O O . GLY A 1 74 ? 13.528 5.634 -21.358 1.00 66.25 74 GLY A O 1
ATOM 581 N N . HIS A 1 75 ? 15.678 5.604 -20.753 1.00 68.00 75 HIS A N 1
ATOM 582 C CA . HIS A 1 75 ? 16.223 5.933 -22.057 1.00 68.00 75 HIS A CA 1
ATOM 583 C C . HIS A 1 75 ? 17.302 4.916 -22.418 1.00 68.00 75 HIS A C 1
ATOM 585 O O . HIS A 1 75 ? 18.493 5.117 -22.182 1.00 68.00 75 HIS A O 1
ATOM 591 N N . THR A 1 76 ? 16.887 3.805 -23.019 1.00 69.38 76 THR A N 1
ATOM 592 C CA . THR A 1 76 ? 17.803 2.983 -23.809 1.00 69.38 76 THR A CA 1
ATOM 593 C C . THR A 1 76 ? 18.176 3.778 -25.056 1.00 69.38 76 THR A C 1
ATOM 595 O O . THR A 1 76 ? 17.330 4.055 -25.904 1.00 69.38 76 THR A O 1
ATOM 598 N N . THR A 1 77 ? 19.436 4.189 -25.166 1.00 82.75 77 THR A N 1
ATOM 599 C CA . THR A 1 77 ? 19.932 4.858 -26.376 1.00 82.75 77 THR A CA 1
ATOM 600 C C . THR A 1 77 ? 20.107 3.841 -27.517 1.00 82.75 77 THR A C 1
ATOM 602 O O . THR A 1 77 ? 20.455 2.682 -27.253 1.00 82.75 77 THR A O 1
ATOM 605 N N . PRO A 1 78 ? 19.969 4.245 -28.793 1.00 82.69 78 PRO A N 1
ATOM 606 C CA . PRO A 1 78 ? 20.239 3.354 -29.927 1.00 82.69 78 PRO A CA 1
ATOM 607 C C . PRO A 1 78 ? 21.662 2.767 -29.904 1.00 82.69 78 PRO A C 1
ATOM 609 O O . PRO A 1 78 ? 21.886 1.619 -30.286 1.00 82.69 78 PRO A O 1
ATOM 612 N N . ALA A 1 79 ? 22.632 3.531 -29.386 1.00 84.44 79 ALA A N 1
ATOM 613 C CA . ALA A 1 79 ? 24.009 3.079 -29.204 1.00 84.44 79 ALA A CA 1
ATOM 614 C C . ALA A 1 79 ? 24.123 1.947 -28.167 1.00 84.44 79 ALA A C 1
ATOM 616 O O . ALA A 1 79 ? 24.823 0.960 -28.400 1.00 84.44 79 ALA A O 1
ATOM 617 N N . THR A 1 80 ? 23.409 2.055 -27.041 1.00 85.62 80 THR A N 1
ATOM 618 C CA . THR A 1 80 ? 23.366 0.989 -26.026 1.00 85.62 80 THR A CA 1
ATOM 619 C C . THR A 1 80 ? 22.682 -0.274 -26.542 1.00 85.62 80 THR A C 1
ATOM 621 O O . THR A 1 80 ? 23.155 -1.370 -26.254 1.00 85.62 80 THR A O 1
ATOM 624 N N . GLU A 1 81 ? 21.635 -0.141 -27.362 1.00 87.19 81 GLU A N 1
ATOM 625 C CA . GLU A 1 81 ? 20.969 -1.288 -27.986 1.00 87.19 81 GLU A CA 1
ATOM 626 C C . GLU A 1 81 ? 21.893 -2.006 -28.982 1.00 87.19 81 GLU A C 1
ATOM 628 O O . GLU A 1 81 ? 21.990 -3.234 -28.965 1.00 87.19 81 GLU A O 1
ATOM 633 N N . LYS A 1 82 ? 22.633 -1.254 -29.809 1.00 90.50 82 LYS A N 1
ATOM 634 C CA . LYS A 1 82 ? 23.620 -1.821 -30.741 1.00 90.50 82 LYS A CA 1
ATOM 635 C C . LYS A 1 82 ? 24.710 -2.602 -30.001 1.00 90.50 82 LYS A C 1
ATOM 637 O O . LYS A 1 82 ? 24.964 -3.757 -30.335 1.00 90.50 82 LYS A O 1
ATOM 642 N N . ARG A 1 83 ? 25.288 -2.008 -28.951 1.00 90.31 83 ARG A N 1
ATOM 643 C CA . ARG A 1 83 ? 26.301 -2.662 -28.106 1.00 90.31 83 ARG A CA 1
ATOM 644 C C . ARG A 1 83 ? 25.765 -3.940 -27.456 1.00 90.31 83 ARG A C 1
ATOM 646 O O . ARG A 1 83 ? 26.489 -4.927 -27.355 1.00 90.31 83 ARG A O 1
ATOM 653 N N . LEU A 1 84 ? 24.505 -3.933 -27.019 1.00 91.50 84 LEU A N 1
ATOM 654 C CA . LEU A 1 84 ? 23.870 -5.110 -26.431 1.00 91.50 84 LEU A CA 1
ATOM 655 C C . LEU A 1 84 ? 23.712 -6.234 -27.463 1.00 91.50 84 LEU A C 1
ATOM 657 O O . LEU A 1 84 ? 24.041 -7.379 -27.163 1.00 91.50 84 LEU A O 1
ATOM 661 N N . LYS A 1 85 ? 23.267 -5.915 -28.685 1.00 91.12 85 LYS A N 1
ATOM 662 C CA . LYS A 1 85 ? 23.145 -6.893 -29.779 1.00 91.12 85 LYS A CA 1
ATOM 663 C C . LYS A 1 85 ? 24.492 -7.532 -30.114 1.00 91.12 85 LYS A C 1
ATOM 665 O O . LYS A 1 85 ? 24.573 -8.754 -30.179 1.00 91.12 85 LYS A O 1
ATOM 670 N N . GLU A 1 86 ? 25.545 -6.727 -30.241 1.00 92.94 86 GLU A N 1
ATOM 671 C CA . GLU A 1 86 ? 26.912 -7.212 -30.478 1.00 92.94 86 GLU A CA 1
ATOM 672 C C . GLU A 1 86 ? 27.386 -8.152 -29.356 1.00 92.94 86 GLU A C 1
ATOM 674 O O . GLU A 1 86 ? 27.940 -9.225 -29.617 1.00 92.94 86 GLU A O 1
ATOM 679 N N . LEU A 1 87 ? 27.110 -7.799 -28.097 1.00 93.12 87 LEU A N 1
ATOM 680 C CA . LEU A 1 87 ? 27.462 -8.627 -26.945 1.00 93.12 87 LEU A CA 1
ATOM 681 C C . LEU A 1 87 ? 26.718 -9.971 -26.954 1.00 93.12 87 LEU A C 1
ATOM 683 O O . LEU A 1 87 ? 27.340 -11.009 -26.741 1.00 93.12 87 LEU A O 1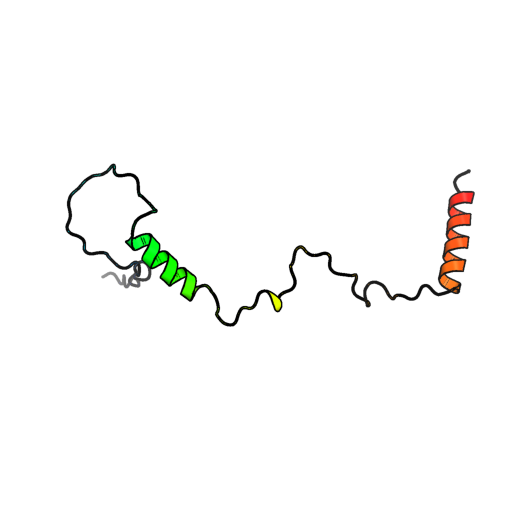
ATOM 687 N N . ILE A 1 88 ? 25.414 -9.965 -27.247 1.00 92.75 88 ILE A N 1
ATOM 688 C CA . ILE A 1 88 ? 24.602 -11.186 -27.359 1.00 92.75 88 ILE A CA 1
ATOM 689 C C . ILE A 1 88 ? 25.155 -12.089 -28.461 1.00 92.75 88 ILE A C 1
ATOM 691 O O . ILE A 1 88 ? 25.318 -13.288 -28.237 1.00 92.75 88 ILE A O 1
ATOM 695 N N . THR A 1 89 ? 25.485 -11.528 -29.630 1.00 91.69 89 THR A N 1
ATOM 696 C CA . THR A 1 89 ? 26.063 -12.315 -30.727 1.00 91.69 89 THR A CA 1
ATOM 697 C C . THR A 1 89 ? 27.415 -12.914 -30.361 1.00 91.69 89 THR A C 1
ATOM 699 O O . THR A 1 89 ? 27.668 -14.069 -30.685 1.00 91.69 89 THR A O 1
ATOM 702 N N . ARG A 1 90 ? 28.254 -12.176 -29.623 1.00 89.56 90 ARG A N 1
ATOM 703 C CA . ARG A 1 90 ? 29.556 -12.665 -29.161 1.00 89.56 90 ARG A CA 1
ATOM 704 C C . ARG A 1 90 ? 29.420 -13.804 -28.156 1.00 89.56 90 ARG A C 1
ATOM 706 O O . ARG A 1 90 ? 30.131 -14.790 -28.273 1.00 89.56 90 ARG A O 1
ATOM 713 N N . ILE A 1 91 ? 28.535 -13.669 -27.170 1.00 91.50 91 ILE A N 1
ATOM 714 C CA . ILE A 1 91 ? 28.336 -14.699 -26.140 1.00 91.50 91 ILE A CA 1
ATOM 715 C C . ILE A 1 91 ? 27.736 -15.955 -26.772 1.00 91.50 91 ILE A C 1
ATOM 717 O O . ILE A 1 91 ? 28.247 -17.049 -26.561 1.00 91.50 91 ILE A O 1
ATOM 721 N N . LYS A 1 92 ? 26.701 -15.797 -27.604 1.00 84.38 92 LYS A N 1
ATOM 722 C CA . LYS A 1 92 ? 26.046 -16.923 -28.275 1.00 84.38 92 LYS A CA 1
ATOM 723 C C . LYS A 1 92 ? 26.966 -17.628 -29.276 1.00 84.38 92 LYS A C 1
ATOM 725 O O . LYS A 1 92 ? 26.889 -18.839 -29.394 1.00 84.38 92 LYS A O 1
ATOM 730 N N . GLY A 1 93 ? 27.834 -16.887 -29.968 1.00 73.50 93 GLY A N 1
ATOM 731 C CA . GLY A 1 93 ? 28.824 -17.452 -30.891 1.00 73.50 93 GLY A CA 1
ATOM 732 C C . GLY A 1 93 ? 30.090 -17.997 -30.219 1.00 73.50 93 GLY A C 1
ATOM 733 O O . GLY A 1 93 ? 30.809 -18.760 -30.844 1.00 73.50 93 GLY A O 1
ATOM 734 N N . GLY A 1 94 ? 30.370 -17.620 -28.968 1.00 59.72 94 GLY A N 1
ATOM 735 C CA . GLY A 1 94 ? 31.488 -18.137 -28.167 1.00 59.72 94 GLY A CA 1
ATOM 736 C C . GLY A 1 94 ? 31.090 -19.249 -27.193 1.00 59.72 94 GLY A C 1
ATOM 737 O O . GLY A 1 94 ? 31.833 -19.516 -26.259 1.00 59.72 94 GLY A O 1
ATOM 738 N N . SER A 1 95 ? 29.895 -19.827 -27.358 1.00 59.56 95 SER A N 1
ATOM 739 C CA . SER A 1 95 ? 29.401 -20.965 -26.564 1.00 59.56 95 SER A CA 1
ATOM 740 C C . SER A 1 95 ? 29.697 -22.327 -27.217 1.00 59.56 95 SER A C 1
ATOM 742 O O . SER A 1 95 ? 29.323 -23.345 -26.644 1.00 59.56 95 SER A O 1
ATOM 744 N N . ASP A 1 96 ? 30.310 -22.329 -28.409 1.00 55.56 96 ASP A N 1
ATOM 745 C CA . ASP A 1 96 ? 30.532 -23.506 -29.270 1.00 55.56 96 ASP A CA 1
ATOM 746 C C . ASP A 1 96 ? 32.035 -23.856 -29.466 1.00 55.56 96 ASP A C 1
ATOM 748 O O . ASP A 1 96 ? 32.373 -24.619 -30.371 1.00 55.56 96 ASP A O 1
ATOM 752 N N . GLU A 1 97 ? 32.937 -23.339 -28.621 1.00 47.44 97 GLU A N 1
ATOM 753 C CA . GLU A 1 97 ? 34.321 -23.843 -28.436 1.00 47.44 97 GLU A CA 1
ATOM 754 C C . GLU A 1 97 ? 34.530 -24.287 -26.984 1.00 47.44 97 GLU A C 1
ATOM 756 O O . GLU A 1 97 ? 35.215 -25.316 -26.779 1.00 47.44 97 GLU A O 1
#

Sequence (97 aa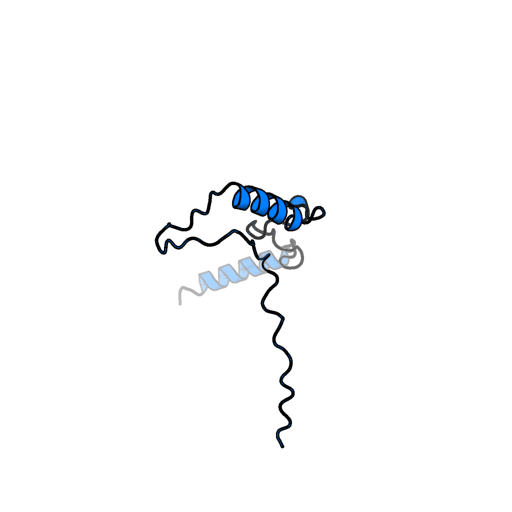):
MNSDELMPDSAADAIPVNNGNGNGNSGAAVTWNTKKFRDDYDMIKIRLTDQRFSSTNFRDPLMPCPPHHRQYPGHTTPATEKRLKELITRIKGGSDE

Organism: NCBI:txid241081

Radius of gyration: 33.86 Å; chains: 1; bounding box: 54×37×92 Å

pLDDT: mean 71.57, std 15.57, range [42.94, 93.12]

Foldseek 3Di:
DDDPPDDPPPPPDPPPPPPDDDDDDPDDDPDCPDPVNVVVVVVVVVVPPPPPDDPVVDDDPPDDDDPDCVNPVPDDDPVNVVVVVVVVCVVVVVVPD

Secondary structure (DSSP, 8-state):
-----------S--S----------TT----S--HHHHHHHHHHHHHHS-TT--TTSS--TTSPPPPPTTTS-S---HHHHHHHHHHHHHHHHTS--